Protein AF-A0A2Z5ENB6-F1 (afdb_monomer)

Nearest PDB structures (foldseek):
  8oie-assembly1_A  TM=9.558E-01  e=4.488E-10  Rhodobacter capsulatus SB 1003
  8boq-assembly1_D  TM=9.537E-01  e=6.156E-10  Azotobacter vinelandii DJ
  1qh8-assembly1_C  TM=9.457E-01  e=1.021E-09  Klebsiella pneumoniae
  8pbb-assembly1_C  TM=9.034E-01  e=3.392E-09  Rhodobacter capsulatus SB 1003
  7adr-assembly1_A  TM=9.041E-01  e=3.184E-09  Azotobacter vinelandii

Foldseek 3Di:
DVVVQVVVCVVVVDHRFDQPQDPVCDDPLSSLLSVLVSLVVRQAQPDADPDDDPQEEEEAQDACVVNPVVVVCVVCVVVVHHDQAYNPHVGDSNSSNHNLRGQAYEYEPDPSCPVSRVVSCVPRVHHYDYAYPPDPVRVVVVSVVSD

Solvent-accessible surface area (backbone atoms only — not comparable to full-atom values): 8131 Å² total; per-residue (Å²): 107,58,73,57,26,54,51,49,21,70,75,68,76,44,94,47,82,62,70,89,57,59,77,88,77,53,55,75,53,49,40,38,40,40,51,33,50,34,40,57,76,72,35,37,65,75,48,78,62,99,70,87,65,94,42,20,24,28,40,35,54,40,60,36,67,97,51,53,48,70,68,47,50,63,58,38,49,76,72,64,37,43,76,57,15,40,41,57,25,92,48,52,74,70,32,43,12,29,48,59,73,25,63,34,33,35,35,28,84,40,82,42,44,50,63,40,48,54,49,44,25,74,76,55,65,28,45,66,48,80,34,39,77,73,55,72,67,42,29,53,53,35,60,55,73,77,107

pLDDT: mean 94.85, std 5.13, range [66.75, 98.62]

Mean predicted aligned error: 3.11 Å

Radius of gyration: 15.79 Å; Cα contacts (8 Å, |Δi|>4): 226; chains: 1; bounding box: 38×32×43 Å

Structure (mmCIF, N/CA/C/O backbone):
data_AF-A0A2Z5ENB6-F1
#
_entry.id   AF-A0A2Z5ENB6-F1
#
loop_
_atom_site.group_PDB
_atom_site.id
_atom_site.type_symbol
_atom_site.label_atom_id
_atom_site.label_alt_id
_atom_site.label_comp_id
_atom_site.label_asym_id
_atom_site.label_entity_id
_atom_site.label_seq_id
_atom_site.pdbx_PDB_ins_code
_atom_site.Cartn_x
_atom_site.Cartn_y
_atom_site.Cartn_z
_atom_site.occupancy
_atom_site.B_iso_or_equiv
_atom_site.auth_seq_id
_atom_site.auth_comp_id
_atom_site.auth_asym_id
_atom_site.auth_atom_id
_atom_site.pdbx_PDB_model_num
ATOM 1 N N . VAL A 1 1 ? -7.038 9.090 21.417 1.00 92.38 1 VAL A N 1
ATOM 2 C CA . VAL A 1 1 ? -7.629 9.164 20.057 1.00 92.38 1 VAL A CA 1
ATOM 3 C C . VAL A 1 1 ? -8.226 7.828 19.640 1.00 92.38 1 VAL A C 1
ATOM 5 O O . VAL A 1 1 ? -9.385 7.809 19.269 1.00 92.38 1 VAL A O 1
ATOM 8 N N . GLU A 1 2 ? -7.517 6.707 19.791 1.00 94.69 2 GLU A N 1
ATOM 9 C CA . GLU A 1 2 ? -8.008 5.377 19.374 1.00 94.69 2 GLU A CA 1
ATOM 10 C C . GLU A 1 2 ? -9.388 4.994 19.934 1.00 94.69 2 GLU A C 1
ATOM 12 O O . GLU A 1 2 ? -10.254 4.557 19.182 1.00 94.69 2 GLU A O 1
ATOM 17 N N . ALA A 1 3 ? -9.628 5.198 21.237 1.00 96.56 3 ALA A N 1
ATOM 18 C CA . ALA A 1 3 ? -10.933 4.919 21.847 1.00 96.56 3 ALA A CA 1
ATOM 19 C C . ALA A 1 3 ? -12.070 5.740 21.214 1.00 96.56 3 ALA A C 1
ATOM 21 O O . ALA A 1 3 ? -13.151 5.207 20.979 1.00 96.56 3 ALA A O 1
ATOM 22 N N . VAL A 1 4 ? -11.791 7.000 20.873 1.00 97.75 4 VAL A N 1
ATOM 23 C CA . VAL A 1 4 ? -12.743 7.900 20.209 1.00 97.75 4 VAL A CA 1
ATOM 24 C C . VAL A 1 4 ? -13.006 7.439 18.776 1.00 97.75 4 VAL A C 1
ATOM 26 O O . VAL A 1 4 ? -14.158 7.352 18.373 1.00 97.75 4 VAL A O 1
ATOM 29 N N . CYS A 1 5 ? -11.967 7.072 18.019 1.00 97.62 5 CYS A N 1
ATOM 30 C CA . CYS A 1 5 ? -12.121 6.543 16.659 1.00 97.62 5 CYS A CA 1
ATOM 31 C C . CYS A 1 5 ? -12.955 5.254 16.630 1.00 97.62 5 CYS A C 1
ATOM 33 O O . CYS A 1 5 ? -13.810 5.087 15.763 1.00 97.62 5 CYS A O 1
ATOM 35 N N . ARG A 1 6 ? -12.756 4.362 17.609 1.00 96.38 6 ARG A N 1
ATOM 36 C CA . ARG A 1 6 ? -13.556 3.139 17.753 1.00 96.38 6 ARG A CA 1
ATOM 37 C C . ARG A 1 6 ? -15.025 3.444 18.049 1.00 96.38 6 ARG A C 1
ATOM 39 O O . ARG A 1 6 ? -15.891 2.838 17.428 1.00 96.38 6 ARG A O 1
ATOM 46 N N . GLN A 1 7 ? -15.301 4.381 18.955 1.00 97.94 7 GLN A N 1
ATOM 47 C CA . GLN A 1 7 ? -16.671 4.813 19.240 1.00 97.94 7 GLN A CA 1
ATOM 48 C C . GLN A 1 7 ? -17.328 5.438 17.998 1.00 97.94 7 GLN A C 1
ATOM 50 O O . GLN A 1 7 ? -18.405 5.009 17.600 1.00 97.94 7 GLN A O 1
ATOM 55 N N . ALA A 1 8 ? -16.642 6.366 17.327 1.00 98.19 8 ALA A N 1
ATOM 56 C CA . ALA A 1 8 ? -17.146 7.017 16.119 1.00 98.19 8 ALA A CA 1
ATOM 57 C C . ALA A 1 8 ? -17.387 6.024 14.968 1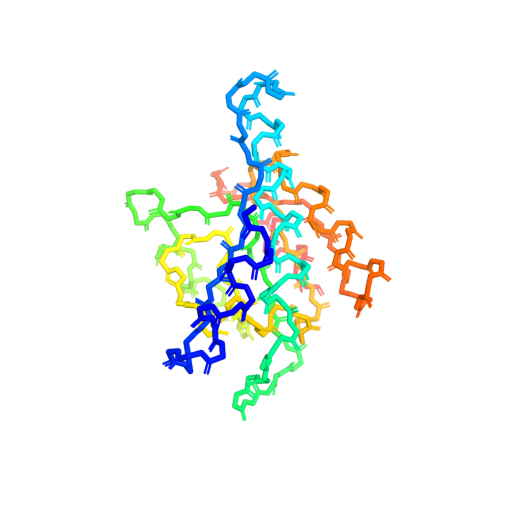.00 98.19 8 ALA A C 1
ATOM 59 O O . ALA A 1 8 ? -18.356 6.166 14.231 1.00 98.19 8 ALA A O 1
ATOM 60 N N . THR A 1 9 ? -16.548 4.990 14.835 1.00 97.50 9 THR A N 1
ATOM 61 C CA . THR A 1 9 ? -16.763 3.915 13.851 1.00 97.50 9 THR A CA 1
ATOM 62 C C . THR A 1 9 ? -18.086 3.188 14.104 1.00 97.50 9 THR A C 1
ATOM 64 O O . THR A 1 9 ? -18.830 2.931 13.160 1.00 97.50 9 THR A O 1
ATOM 67 N N . ALA A 1 10 ? -18.406 2.888 15.368 1.00 97.00 10 ALA A N 1
ATOM 68 C CA . ALA A 1 10 ? -19.660 2.232 15.734 1.00 97.00 10 ALA A CA 1
ATOM 69 C C . ALA A 1 10 ? -20.884 3.139 15.520 1.00 97.00 10 ALA A C 1
ATOM 71 O O . ALA A 1 10 ? -21.915 2.668 15.052 1.00 97.00 10 ALA A O 1
ATOM 72 N N . GLU A 1 11 ? -20.763 4.432 15.830 1.00 98.19 11 GLU A N 1
ATOM 73 C CA . GLU A 1 11 ? -21.850 5.407 15.674 1.00 98.19 11 GLU A CA 1
ATOM 74 C C . GLU A 1 11 ? -22.147 5.737 14.204 1.00 98.19 11 GLU A C 1
ATOM 76 O O . GLU A 1 11 ? -23.308 5.868 13.823 1.00 98.19 11 GLU A O 1
ATOM 81 N N . LEU A 1 12 ? -21.109 5.867 13.370 1.00 97.44 12 LEU A N 1
ATOM 82 C CA . LEU A 1 12 ? -21.242 6.286 11.971 1.00 97.44 12 LEU A CA 1
ATOM 83 C C . LEU A 1 12 ? -21.408 5.116 10.995 1.00 97.44 12 LEU A C 1
ATOM 85 O O . LEU A 1 12 ? -21.806 5.336 9.853 1.00 97.44 12 LEU A O 1
ATOM 89 N N . GLY A 1 13 ? -21.042 3.894 11.395 1.00 96.00 13 GLY A N 1
ATOM 90 C CA . GLY A 1 13 ? -20.958 2.751 10.479 1.00 96.00 13 GLY A CA 1
ATOM 91 C C . GLY A 1 13 ? -19.904 2.932 9.377 1.00 96.00 13 GLY A C 1
ATOM 92 O O . GLY A 1 13 ? -19.971 2.272 8.342 1.00 96.00 13 GLY A O 1
ATOM 93 N N . LEU A 1 14 ? -18.943 3.840 9.579 1.00 96.44 14 LEU A N 1
ATOM 94 C CA . LEU A 1 14 ? -17.868 4.165 8.643 1.00 96.44 14 LEU A CA 1
ATOM 95 C C . LEU A 1 14 ? -16.506 3.977 9.319 1.00 96.44 14 LEU A C 1
ATOM 97 O O . LEU A 1 14 ? -16.372 4.311 10.497 1.00 96.44 14 LEU A O 1
ATOM 101 N N . PRO A 1 15 ? -15.472 3.504 8.601 1.00 96.19 15 PRO A N 1
ATOM 102 C CA . PRO A 1 15 ? -14.142 3.361 9.180 1.00 96.19 15 PRO A CA 1
ATOM 103 C C . PRO A 1 15 ? -13.549 4.706 9.620 1.00 96.19 15 PRO A C 1
ATOM 105 O O . PRO A 1 15 ? -13.352 5.606 8.802 1.00 96.19 15 PRO A O 1
ATOM 108 N N . VAL A 1 16 ? -13.197 4.825 10.903 1.00 97.88 16 VAL A N 1
ATOM 109 C CA . VAL A 1 16 ? -12.441 5.962 11.448 1.00 97.88 16 VAL A CA 1
ATOM 110 C C . VAL A 1 16 ? -11.088 5.454 11.942 1.00 97.88 16 VAL A C 1
ATOM 112 O O . VAL A 1 16 ? -11.002 4.769 12.959 1.00 97.88 16 VAL A O 1
ATOM 115 N N . VAL A 1 17 ? -10.016 5.777 11.215 1.00 97.44 17 VAL A N 1
ATOM 116 C CA . VAL A 1 17 ? -8.678 5.207 11.451 1.00 97.44 17 VAL A CA 1
ATOM 117 C C . VAL A 1 17 ? -7.821 6.151 12.304 1.00 97.44 17 VAL A C 1
ATOM 119 O O . VAL A 1 17 ? -7.548 7.274 11.872 1.00 97.44 17 VAL A O 1
ATOM 122 N N . PRO A 1 18 ? -7.353 5.731 13.494 1.00 97.25 18 PRO A N 1
ATOM 123 C CA . PRO A 1 18 ? -6.407 6.520 14.269 1.00 97.25 18 PRO A CA 1
ATOM 124 C C . PRO A 1 18 ? -5.007 6.446 13.642 1.00 97.25 18 PRO A C 1
ATOM 126 O O . PRO A 1 18 ? -4.479 5.365 13.397 1.00 97.25 18 PRO A O 1
ATOM 129 N N . VAL A 1 19 ? -4.376 7.602 13.421 1.00 96.44 19 VAL A N 1
ATOM 130 C CA . VAL A 1 19 ? -2.989 7.688 12.932 1.00 96.44 19 VAL A CA 1
ATOM 131 C C . VAL A 1 19 ? -2.161 8.494 13.926 1.00 96.44 19 VAL A C 1
ATOM 133 O O . VAL A 1 19 ? -2.257 9.719 14.004 1.00 96.44 19 VAL A O 1
ATOM 136 N N . LEU A 1 20 ? -1.340 7.801 14.713 1.00 93.81 20 LEU A N 1
ATOM 137 C CA . LEU A 1 20 ? -0.526 8.399 15.774 1.00 93.81 20 LEU A CA 1
ATOM 138 C C . LEU A 1 20 ? 0.818 8.911 15.230 1.00 93.81 20 LEU A C 1
ATOM 140 O O . LEU A 1 20 ? 1.877 8.432 15.617 1.00 93.81 20 LEU A O 1
ATOM 144 N N . ALA A 1 21 ? 0.778 9.887 14.320 1.00 93.31 21 ALA A N 1
ATOM 145 C CA . ALA A 1 21 ? 1.955 10.429 13.631 1.00 93.31 21 ALA A CA 1
ATOM 146 C C . ALA A 1 21 ? 2.281 11.873 14.057 1.00 93.31 21 ALA A C 1
ATOM 148 O O . ALA A 1 21 ? 2.389 12.774 13.226 1.00 93.31 21 ALA A O 1
ATOM 149 N N . ALA A 1 22 ? 2.407 12.115 15.366 1.00 92.88 22 ALA A N 1
ATOM 150 C CA . ALA A 1 22 ? 2.730 13.449 15.871 1.00 92.88 22 ALA A CA 1
ATOM 151 C C . ALA A 1 22 ? 4.119 13.917 15.392 1.00 92.88 22 ALA A C 1
ATOM 153 O O . ALA A 1 22 ? 5.070 13.139 15.348 1.00 92.88 22 ALA A O 1
ATOM 154 N N . GLY A 1 23 ? 4.256 15.208 15.067 1.00 92.38 23 GLY A N 1
ATOM 155 C CA . GLY A 1 23 ? 5.467 15.750 14.430 1.00 92.38 23 GLY A CA 1
ATOM 156 C C . GLY A 1 23 ? 6.753 15.633 15.259 1.00 92.38 23 GLY A C 1
ATOM 157 O O . GLY A 1 23 ? 7.843 15.628 14.699 1.00 92.38 23 GLY A O 1
ATOM 158 N N . PHE A 1 24 ? 6.644 15.481 16.581 1.00 93.25 24 PHE A N 1
ATOM 159 C CA . PHE A 1 24 ? 7.791 15.271 17.471 1.00 93.25 24 PHE A CA 1
ATOM 160 C C . PHE A 1 24 ? 8.276 13.811 17.525 1.00 93.25 24 PHE A C 1
ATOM 162 O O . PHE A 1 24 ? 9.298 13.537 18.145 1.00 93.25 24 PHE A O 1
ATOM 169 N N . VAL A 1 25 ? 7.570 12.865 16.894 1.00 89.12 25 VAL A N 1
ATOM 170 C CA . VAL A 1 25 ? 7.929 11.432 16.906 1.00 89.12 25 VAL A CA 1
ATOM 171 C C . VAL A 1 25 ? 9.151 11.141 16.026 1.00 89.12 25 VAL A C 1
ATOM 173 O O . VAL A 1 25 ? 9.823 10.125 16.203 1.00 89.12 25 VAL A O 1
ATOM 176 N N . GLY A 1 26 ? 9.487 12.034 15.093 1.00 90.31 26 GLY A N 1
ATOM 177 C CA . GLY A 1 26 ? 10.749 11.964 14.371 1.00 90.31 26 GLY A CA 1
ATOM 178 C C . GLY A 1 26 ? 10.687 12.570 12.979 1.00 90.31 26 GLY A C 1
ATOM 179 O O . GLY A 1 26 ? 9.981 13.536 12.714 1.00 90.31 26 GLY A O 1
ATOM 180 N N . THR A 1 27 ? 11.469 11.992 12.072 1.00 90.62 27 THR A N 1
ATOM 181 C CA . THR A 1 27 ? 11.578 12.469 10.690 1.00 90.62 27 THR A CA 1
ATOM 182 C C . THR A 1 27 ? 10.361 12.076 9.851 1.00 90.62 27 THR A C 1
ATOM 184 O O . THR A 1 27 ? 9.552 11.236 10.248 1.00 90.62 27 THR A O 1
ATOM 187 N N . LYS A 1 28 ? 10.288 12.589 8.615 1.00 88.25 28 LYS A N 1
ATOM 188 C CA . LYS A 1 28 ? 9.320 12.151 7.591 1.00 88.25 28 LYS A CA 1
ATOM 189 C C . LYS A 1 28 ? 9.183 10.621 7.517 1.00 88.25 28 LYS A C 1
ATOM 191 O O . LYS A 1 28 ? 8.078 10.097 7.414 1.00 88.25 28 LYS A O 1
ATOM 196 N N . ASN A 1 29 ? 10.298 9.893 7.610 1.00 88.44 29 ASN A N 1
ATOM 197 C CA . ASN A 1 29 ? 10.290 8.431 7.536 1.00 88.44 29 ASN A CA 1
ATOM 198 C C . ASN A 1 29 ? 9.631 7.774 8.754 1.00 88.44 29 ASN A C 1
ATOM 200 O O . ASN A 1 29 ? 9.040 6.710 8.603 1.00 88.44 29 ASN A O 1
ATOM 204 N N . ALA A 1 30 ? 9.696 8.390 9.938 1.00 90.75 30 ALA A N 1
ATOM 205 C CA . ALA A 1 30 ? 8.938 7.916 11.094 1.00 90.75 30 ALA A CA 1
ATOM 206 C C . ALA A 1 30 ? 7.429 8.035 10.836 1.00 90.75 30 ALA A C 1
ATOM 208 O O . ALA A 1 30 ? 6.704 7.069 11.055 1.00 90.75 30 ALA A O 1
ATOM 209 N N . GLY A 1 31 ? 6.983 9.160 10.268 1.00 92.94 31 GLY A N 1
ATOM 210 C CA . GLY A 1 31 ? 5.590 9.350 9.849 1.00 92.94 31 GLY A CA 1
ATOM 211 C C . GLY A 1 31 ? 5.122 8.309 8.828 1.00 92.94 31 GLY A C 1
ATOM 212 O O . GLY A 1 31 ? 4.062 7.718 9.004 1.00 92.94 31 GLY A O 1
ATOM 213 N N . ASN A 1 32 ? 5.940 8.009 7.815 1.00 92.31 32 ASN A N 1
ATOM 214 C CA . ASN A 1 32 ? 5.625 6.977 6.819 1.00 92.31 32 ASN A CA 1
ATOM 215 C C . ASN A 1 32 ? 5.472 5.582 7.441 1.00 92.31 32 ASN A C 1
ATOM 217 O O . ASN A 1 32 ? 4.517 4.877 7.122 1.00 92.31 32 ASN A O 1
ATOM 221 N N . ARG A 1 33 ? 6.364 5.202 8.367 1.00 92.31 33 ARG A N 1
ATOM 222 C CA . ARG A 1 33 ? 6.246 3.925 9.088 1.00 92.31 33 ARG A CA 1
ATOM 223 C C . ARG A 1 33 ? 4.970 3.858 9.922 1.00 92.31 33 ARG A C 1
ATOM 225 O O . ARG A 1 33 ? 4.294 2.838 9.900 1.00 92.31 33 ARG A O 1
ATOM 232 N N . LEU A 1 34 ? 4.626 4.938 10.623 1.00 94.94 34 LEU A N 1
ATOM 233 C CA . LEU A 1 34 ? 3.407 5.011 11.436 1.00 94.94 34 LEU A CA 1
ATOM 234 C C . LEU A 1 34 ? 2.147 4.957 10.568 1.00 94.94 34 LEU A C 1
ATOM 236 O O . LEU A 1 34 ? 1.198 4.266 10.919 1.00 94.94 34 LEU A O 1
ATOM 240 N N . GLY A 1 35 ? 2.154 5.620 9.409 1.00 95.19 35 GLY A N 1
ATOM 241 C CA . GLY A 1 35 ? 1.077 5.517 8.425 1.00 95.19 35 GLY A CA 1
ATOM 242 C C . GLY A 1 35 ? 0.924 4.097 7.873 1.00 95.19 35 GLY A C 1
ATOM 243 O O . GLY A 1 35 ? -0.188 3.577 7.825 1.00 95.19 35 GLY A O 1
ATOM 244 N N . GLY A 1 36 ? 2.034 3.438 7.526 1.00 95.56 36 GLY A N 1
ATOM 245 C CA . GLY A 1 36 ? 2.029 2.033 7.109 1.00 95.56 36 GLY A CA 1
ATOM 246 C C . GLY A 1 36 ? 1.501 1.101 8.203 1.00 95.56 36 GLY A C 1
ATOM 247 O O . GLY A 1 36 ? 0.619 0.288 7.947 1.00 95.56 36 GLY A O 1
ATOM 248 N N . SER A 1 37 ? 1.964 1.272 9.441 1.00 95.75 37 SER A N 1
ATOM 249 C CA . SER A 1 37 ? 1.489 0.499 10.594 1.00 95.75 37 SER A CA 1
ATOM 250 C C . SER A 1 37 ? -0.009 0.705 10.849 1.00 95.75 37 SER A C 1
ATOM 252 O O . SER A 1 37 ? -0.725 -0.269 11.082 1.00 95.75 37 SER A O 1
ATOM 254 N N . ALA A 1 38 ? -0.514 1.937 10.717 1.00 97.19 38 ALA A N 1
ATOM 255 C CA . ALA A 1 38 ? -1.943 2.222 10.835 1.00 97.19 38 ALA A CA 1
ATOM 256 C C . ALA A 1 38 ? -2.765 1.532 9.733 1.00 97.19 38 ALA A C 1
ATOM 258 O O . ALA A 1 38 ? -3.816 0.964 10.028 1.00 97.19 38 ALA A O 1
ATOM 259 N N . LEU A 1 39 ? -2.279 1.525 8.483 1.00 97.50 39 LEU A N 1
ATOM 260 C CA . LEU A 1 39 ? -2.921 0.783 7.391 1.00 97.50 39 LEU A CA 1
ATOM 261 C C . LEU A 1 39 ? -2.983 -0.714 7.695 1.00 97.50 39 LEU A C 1
ATOM 263 O O . LEU A 1 39 ? -4.051 -1.308 7.579 1.00 97.50 39 LEU A O 1
ATOM 267 N N . LEU A 1 40 ? -1.869 -1.317 8.108 1.00 97.69 40 LEU A N 1
ATOM 268 C CA . LEU A 1 40 ? -1.831 -2.746 8.409 1.00 97.69 40 LEU A CA 1
ATOM 269 C C . LEU A 1 40 ? -2.741 -3.121 9.583 1.00 97.69 40 LEU A C 1
ATOM 271 O O . LEU A 1 40 ? -3.431 -4.131 9.525 1.00 97.69 40 LEU A O 1
ATOM 275 N N . THR A 1 41 ? -2.752 -2.298 10.631 1.00 97.12 41 THR A N 1
ATOM 276 C CA . THR A 1 41 ? -3.476 -2.593 11.876 1.00 97.12 41 THR A CA 1
ATOM 277 C C . THR A 1 41 ? -4.982 -2.377 11.741 1.00 97.12 41 THR A C 1
ATOM 279 O O . THR A 1 41 ? -5.764 -3.091 12.365 1.00 97.12 41 THR A O 1
ATOM 282 N N . HIS A 1 42 ? -5.406 -1.375 10.965 1.00 97.38 42 HIS A N 1
ATOM 283 C CA . HIS A 1 42 ? -6.797 -0.910 10.975 1.00 97.38 42 HIS A CA 1
ATOM 284 C C . 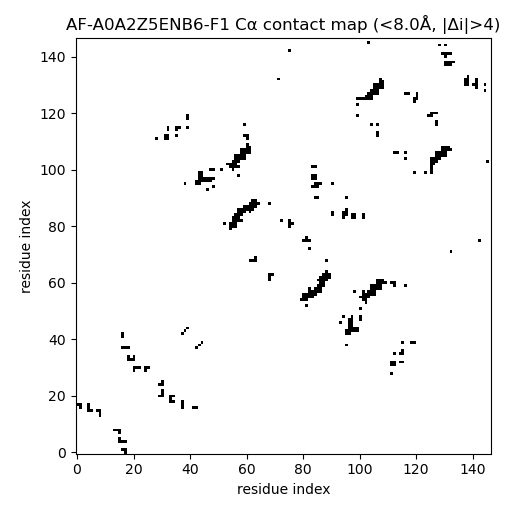HIS A 1 42 ? -7.522 -1.004 9.631 1.00 97.38 42 HIS A C 1
ATOM 286 O O . HIS A 1 42 ? -8.735 -0.814 9.610 1.00 97.38 42 HIS A O 1
ATOM 292 N N . VAL A 1 43 ? -6.819 -1.228 8.517 1.00 98.19 43 VAL A N 1
ATOM 293 C CA . VAL A 1 43 ? -7.411 -1.147 7.169 1.00 98.19 43 VAL A CA 1
ATOM 294 C C . VAL A 1 43 ? -7.230 -2.447 6.395 1.00 98.19 43 VAL A C 1
ATOM 296 O O . VAL A 1 43 ? -8.212 -3.028 5.935 1.00 98.19 43 VAL A O 1
ATOM 299 N N . ILE A 1 44 ? -5.996 -2.917 6.242 1.00 98.56 44 ILE A N 1
ATOM 300 C CA . ILE A 1 44 ? -5.681 -4.128 5.478 1.00 98.56 44 ILE A CA 1
ATOM 301 C C . ILE A 1 44 ? -6.306 -5.344 6.171 1.00 98.56 44 ILE A C 1
ATOM 303 O O . ILE A 1 44 ? -6.150 -5.521 7.376 1.00 98.56 44 ILE A O 1
ATOM 307 N N . GLY A 1 45 ? -7.011 -6.185 5.412 1.00 98.12 45 GLY A N 1
ATOM 308 C CA . GLY A 1 45 ? -7.687 -7.373 5.936 1.00 98.12 45 GLY A CA 1
ATOM 309 C C . GLY A 1 45 ? -9.113 -7.133 6.438 1.00 98.12 45 GLY A C 1
ATOM 310 O O . GLY A 1 45 ? -9.765 -8.080 6.869 1.00 98.12 45 GLY A O 1
ATOM 311 N N . THR A 1 46 ? -9.628 -5.899 6.380 1.00 97.94 46 THR A N 1
ATOM 312 C CA . THR A 1 46 ? -10.982 -5.582 6.884 1.00 97.94 46 THR A CA 1
ATOM 313 C C . THR A 1 46 ? -12.109 -5.878 5.894 1.00 97.94 46 THR A C 1
ATOM 315 O O . THR A 1 46 ? -13.274 -5.899 6.289 1.00 97.94 46 THR A O 1
ATOM 318 N N . ALA A 1 47 ? -11.792 -6.137 4.624 1.00 97.75 47 ALA A N 1
ATOM 319 C CA . ALA A 1 47 ? -12.752 -6.605 3.631 1.00 97.75 47 ALA A CA 1
ATOM 320 C C . ALA A 1 47 ? -12.068 -7.482 2.579 1.00 97.75 47 ALA A C 1
ATOM 322 O O . ALA A 1 47 ? -10.845 -7.523 2.482 1.00 97.75 47 ALA A O 1
ATOM 323 N N . GLU A 1 48 ? -12.866 -8.170 1.769 1.00 98.19 48 GLU A N 1
ATOM 324 C CA . GLU A 1 48 ? -12.394 -9.057 0.706 1.00 98.19 48 GLU A CA 1
ATOM 325 C C . GLU A 1 48 ? -12.629 -8.437 -0.677 1.00 98.19 48 GLU A C 1
ATOM 327 O O . GLU A 1 48 ? -13.640 -7.749 -0.872 1.00 98.19 48 GLU A O 1
ATOM 332 N N . PRO A 1 49 ? -11.727 -8.661 -1.652 1.00 97.75 49 PRO A N 1
ATOM 333 C CA . PRO A 1 49 ? -11.964 -8.228 -3.016 1.00 97.75 49 PRO A CA 1
ATOM 334 C C . PRO A 1 49 ? -13.097 -9.053 -3.644 1.00 97.75 49 PRO A C 1
ATOM 336 O O . PRO A 1 49 ? -13.264 -10.227 -3.308 1.00 97.75 49 PRO A O 1
ATOM 339 N N . PRO A 1 50 ? -13.834 -8.503 -4.623 1.00 97.31 50 PRO A N 1
ATOM 340 C CA . PRO A 1 50 ? -14.915 -9.235 -5.288 1.00 97.31 50 PRO A CA 1
ATOM 341 C C . PRO A 1 50 ? -14.456 -10.526 -5.984 1.00 97.31 50 PRO A C 1
ATOM 343 O O . PRO A 1 50 ? -15.228 -11.470 -6.118 1.00 97.31 50 PRO A O 1
ATOM 346 N N . TYR A 1 51 ? -13.205 -10.566 -6.449 1.00 97.69 51 TYR A N 1
ATOM 347 C CA . TYR A 1 51 ? -12.564 -11.755 -7.004 1.00 97.69 51 TYR A CA 1
ATOM 348 C C . TYR A 1 51 ? -11.044 -11.643 -6.880 1.00 97.69 51 TYR A C 1
ATOM 350 O O . TYR A 1 51 ? -10.501 -10.536 -6.794 1.00 97.69 51 TYR A O 1
ATOM 358 N N . THR A 1 52 ? -10.354 -12.783 -6.922 1.00 97.81 52 THR A N 1
ATOM 359 C CA . THR A 1 52 ? -8.885 -12.854 -6.968 1.00 97.81 52 THR A CA 1
ATOM 360 C C . THR A 1 52 ? -8.406 -13.526 -8.248 1.00 97.81 52 THR A C 1
ATOM 362 O O . THR A 1 52 ? -9.157 -14.257 -8.894 1.00 97.81 52 THR A O 1
ATOM 365 N N . THR A 1 53 ? -7.156 -13.269 -8.619 1.00 97.31 53 THR A N 1
ATOM 366 C CA . THR A 1 53 ? -6.464 -13.932 -9.727 1.00 97.31 53 THR A CA 1
ATOM 367 C C . THR A 1 53 ? -5.143 -14.533 -9.244 1.00 97.31 53 THR A C 1
ATOM 369 O O . THR A 1 53 ? -4.664 -14.236 -8.145 1.00 97.31 53 THR A O 1
ATOM 372 N N . ALA A 1 54 ? -4.530 -15.380 -10.071 1.00 96.44 54 ALA A N 1
ATOM 373 C CA . ALA A 1 54 ? -3.182 -15.894 -9.826 1.00 96.44 54 ALA A CA 1
ATOM 374 C C . ALA A 1 54 ? -2.087 -14.811 -9.922 1.00 96.44 54 ALA A C 1
ATOM 376 O O . ALA A 1 54 ? -0.970 -15.057 -9.482 1.00 96.44 54 ALA A O 1
ATOM 377 N N . TYR A 1 55 ? -2.406 -13.621 -10.444 1.00 97.12 55 TYR A N 1
ATOM 378 C CA . TYR A 1 55 ? -1.443 -12.558 -10.752 1.00 97.12 55 TYR A CA 1
ATOM 379 C C . TYR A 1 55 ? -1.819 -11.221 -10.099 1.00 97.12 55 TYR A C 1
ATOM 381 O O . TYR A 1 55 ? -1.540 -10.148 -10.631 1.00 97.12 55 TYR A O 1
ATOM 389 N N . ASP A 1 56 ? -2.477 -11.283 -8.939 1.00 98.25 56 ASP A N 1
ATOM 390 C CA . ASP A 1 56 ? -2.805 -10.103 -8.140 1.00 98.25 56 ASP A CA 1
ATOM 391 C C . ASP A 1 56 ? -1.568 -9.575 -7.417 1.00 98.25 56 ASP A C 1
ATOM 393 O O . ASP A 1 56 ? -0.936 -10.318 -6.668 1.00 98.25 56 ASP A O 1
ATOM 397 N N . VAL A 1 57 ? -1.251 -8.291 -7.567 1.00 98.19 57 VAL A N 1
ATOM 398 C CA . VAL A 1 57 ? -0.089 -7.669 -6.916 1.00 98.19 57 VAL A CA 1
ATOM 399 C C . VAL A 1 57 ? -0.441 -6.369 -6.204 1.00 98.19 57 VAL A C 1
ATOM 401 O O . VAL A 1 57 ? -1.383 -5.675 -6.587 1.00 98.19 57 VAL A O 1
ATOM 404 N N . ASN A 1 58 ? 0.350 -6.004 -5.195 1.00 98.06 58 ASN A N 1
ATOM 405 C CA . ASN A 1 58 ? 0.314 -4.667 -4.604 1.00 98.06 58 ASN A CA 1
ATOM 406 C C . ASN A 1 58 ? 1.469 -3.807 -5.121 1.00 98.06 58 ASN A C 1
ATOM 408 O O . ASN A 1 58 ? 2.592 -4.290 -5.271 1.00 98.06 58 ASN A O 1
ATOM 412 N N . LEU A 1 59 ? 1.217 -2.510 -5.289 1.00 97.31 59 LEU A N 1
ATOM 413 C CA . LEU A 1 59 ? 2.255 -1.495 -5.469 1.00 97.31 59 LEU A CA 1
ATOM 414 C C . LEU A 1 59 ? 2.325 -0.635 -4.207 1.00 97.31 59 LEU A C 1
ATOM 416 O O . LEU A 1 59 ? 1.371 0.069 -3.884 1.00 97.31 59 LEU A O 1
ATOM 420 N N . ILE A 1 60 ? 3.438 -0.703 -3.480 1.00 96.88 60 ILE A N 1
ATOM 421 C CA . ILE A 1 60 ? 3.649 -0.017 -2.202 1.00 96.88 60 ILE A CA 1
ATOM 422 C C . ILE A 1 60 ? 4.627 1.139 -2.396 1.00 96.88 60 ILE A C 1
ATOM 424 O O . ILE A 1 60 ? 5.724 0.939 -2.892 1.00 96.88 60 ILE A O 1
ATOM 428 N N . GLY A 1 61 ? 4.276 2.343 -1.958 1.00 94.19 61 GLY A N 1
ATOM 429 C CA . GLY A 1 61 ? 5.119 3.533 -2.107 1.00 94.19 61 GLY A CA 1
ATOM 430 C C . GLY A 1 61 ? 5.039 4.207 -3.476 1.00 94.19 61 GLY A C 1
ATOM 431 O O . GLY A 1 61 ? 5.828 5.109 -3.736 1.00 94.19 61 GLY A O 1
ATOM 432 N N . GLU A 1 62 ? 4.079 3.818 -4.315 1.00 93.19 62 GLU A N 1
ATOM 433 C CA . GLU A 1 62 ? 3.753 4.517 -5.558 1.00 93.19 62 GLU A CA 1
ATOM 434 C C . GLU A 1 62 ? 2.628 5.523 -5.285 1.00 93.19 62 GLU A C 1
ATOM 436 O O . GLU A 1 62 ? 1.557 5.147 -4.803 1.00 93.19 62 GLU A O 1
ATOM 441 N N . TYR A 1 63 ? 2.874 6.805 -5.553 1.00 93.50 63 TYR A N 1
ATOM 442 C CA . TYR A 1 63 ? 1.977 7.913 -5.197 1.00 93.50 63 TYR A CA 1
ATOM 443 C C . TYR A 1 63 ? 1.264 8.534 -6.404 1.00 93.50 63 TYR A C 1
ATOM 445 O O . TYR A 1 63 ? 0.464 9.452 -6.223 1.00 93.50 63 TYR A O 1
ATOM 453 N N . ASN A 1 64 ? 1.501 8.014 -7.612 1.00 94.94 64 ASN A N 1
ATOM 454 C CA . ASN A 1 64 ? 0.961 8.508 -8.875 1.00 94.94 64 ASN A CA 1
ATOM 455 C C . ASN A 1 64 ? 1.244 10.005 -9.092 1.00 94.94 64 ASN A C 1
ATOM 457 O O . ASN A 1 64 ? 0.368 10.772 -9.503 1.00 94.94 64 ASN A O 1
ATOM 461 N N . ILE A 1 65 ? 2.464 10.444 -8.767 1.00 93.12 65 ILE A N 1
ATOM 462 C CA . ILE A 1 65 ? 2.852 11.845 -8.937 1.00 93.12 65 ILE A CA 1
ATOM 463 C C . ILE A 1 65 ? 2.775 12.179 -10.425 1.00 93.12 65 ILE A C 1
ATOM 465 O O . ILE A 1 65 ? 3.281 11.443 -11.260 1.00 93.12 65 ILE A O 1
ATOM 469 N N . ALA A 1 66 ? 2.072 13.259 -10.767 1.00 92.81 66 ALA A N 1
ATOM 470 C CA . ALA A 1 66 ? 1.880 13.689 -12.154 1.00 92.81 66 ALA A CA 1
ATOM 471 C C . ALA A 1 66 ? 1.335 12.600 -13.115 1.00 92.81 66 ALA A C 1
ATOM 473 O O . ALA A 1 66 ? 1.541 12.692 -14.323 1.00 92.81 66 ALA A O 1
ATOM 474 N N . GLY A 1 67 ? 0.620 11.588 -12.607 1.00 92.81 67 GLY A N 1
ATOM 475 C CA . GLY A 1 67 ? 0.058 10.525 -13.446 1.00 92.81 67 GLY A CA 1
ATOM 476 C C . GLY A 1 67 ? 1.055 9.430 -13.849 1.00 92.81 67 GLY A C 1
ATOM 477 O O . GLY A 1 67 ? 0.770 8.674 -14.778 1.00 92.81 67 GLY A O 1
ATOM 478 N N . GLU A 1 68 ? 2.216 9.337 -13.190 1.00 92.38 68 GLU A N 1
ATOM 479 C CA . GLU A 1 68 ? 3.253 8.333 -13.476 1.00 92.38 68 GLU A CA 1
ATOM 480 C C . GLU A 1 68 ? 2.714 6.895 -13.438 1.00 92.38 68 GLU A C 1
ATOM 482 O O . GLU A 1 68 ? 2.950 6.118 -14.366 1.00 92.38 68 GLU A O 1
ATOM 487 N N . LEU A 1 69 ? 1.916 6.550 -12.421 1.00 94.38 69 LEU A N 1
ATOM 488 C CA . LEU A 1 69 ? 1.342 5.210 -12.291 1.00 94.38 69 LEU A CA 1
ATOM 489 C C . LEU A 1 69 ? 0.419 4.881 -13.472 1.00 94.38 69 LEU A C 1
ATOM 49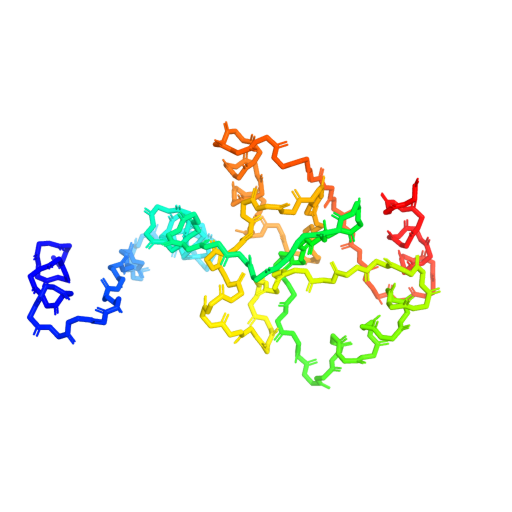1 O O . LEU A 1 69 ? 0.414 3.746 -13.945 1.00 94.38 69 LEU A O 1
ATOM 495 N N . TRP A 1 70 ? -0.318 5.855 -14.010 1.00 95.81 70 TRP A N 1
ATOM 496 C CA . TRP A 1 70 ? -1.195 5.626 -15.164 1.00 95.81 70 TRP A CA 1
ATOM 497 C C . TRP A 1 70 ? -0.436 5.233 -16.437 1.00 95.81 70 TRP A C 1
ATOM 499 O O . TRP A 1 70 ? -1.019 4.594 -17.308 1.00 95.81 70 TRP A O 1
ATOM 509 N N . GLN A 1 71 ? 0.857 5.555 -16.540 1.00 94.56 71 GLN A N 1
ATOM 510 C CA . GLN A 1 71 ? 1.709 5.090 -17.641 1.00 94.56 71 GLN A CA 1
ATOM 511 C C . GLN A 1 71 ? 2.210 3.654 -17.424 1.00 94.56 71 GLN A C 1
ATOM 513 O O . GLN A 1 71 ? 2.498 2.941 -18.385 1.00 94.56 71 GLN A O 1
ATOM 518 N N . VAL A 1 72 ? 2.291 3.211 -16.167 1.00 94.75 72 VAL A N 1
ATOM 519 C CA . VAL A 1 72 ? 2.758 1.873 -15.784 1.00 94.75 72 VAL A CA 1
ATOM 520 C C . VAL A 1 72 ? 1.635 0.838 -15.840 1.00 94.75 72 VAL A C 1
ATOM 522 O O . VAL A 1 72 ? 1.869 -0.287 -16.279 1.00 94.75 72 VAL A O 1
ATOM 525 N N . LEU A 1 73 ? 0.412 1.198 -15.433 1.00 96.12 73 LEU A N 1
ATOM 526 C CA . LEU A 1 73 ? -0.725 0.267 -15.380 1.00 96.12 73 LEU A CA 1
ATOM 527 C C . LEU A 1 73 ? -0.967 -0.491 -16.704 1.00 96.12 73 LEU A C 1
ATOM 529 O O . LEU A 1 73 ? -1.110 -1.711 -16.640 1.00 96.12 73 LEU A O 1
ATOM 533 N N . PRO A 1 74 ? -0.930 0.143 -17.898 1.00 96.62 74 PRO A N 1
ATOM 534 C CA . PRO A 1 74 ? -1.088 -0.573 -19.165 1.00 96.62 74 PRO A CA 1
ATOM 535 C C . PRO A 1 74 ? 0.023 -1.594 -19.445 1.00 96.62 74 PRO A C 1
ATOM 537 O O . PRO A 1 74 ? -0.198 -2.560 -20.170 1.00 96.62 74 PRO A O 1
ATOM 540 N N . LEU A 1 75 ? 1.231 -1.394 -18.906 1.00 95.44 75 LEU A N 1
ATOM 541 C CA . LEU A 1 75 ? 2.327 -2.354 -19.059 1.00 95.44 75 LEU A CA 1
ATOM 542 C C . LEU A 1 75 ? 2.070 -3.613 -18.229 1.00 95.44 75 LEU A C 1
ATOM 544 O O . LEU A 1 75 ? 2.266 -4.715 -18.734 1.00 95.44 75 LEU A O 1
ATOM 548 N N . LEU A 1 76 ? 1.604 -3.449 -16.988 1.00 96.31 76 LEU A N 1
ATOM 549 C CA . LEU A 1 76 ? 1.244 -4.564 -16.108 1.00 96.31 76 LEU A CA 1
ATOM 550 C C . LEU A 1 76 ? 0.035 -5.335 -16.653 1.00 96.31 76 LEU A C 1
ATOM 552 O O . LEU A 1 76 ? 0.074 -6.562 -16.715 1.00 96.31 76 LEU A O 1
ATOM 556 N N . ASP A 1 77 ? -0.982 -4.624 -17.145 1.00 96.06 77 ASP A N 1
ATOM 557 C CA . ASP A 1 77 ? -2.175 -5.223 -17.757 1.00 96.06 77 ASP A CA 1
ATOM 558 C C . ASP A 1 77 ? -1.824 -6.090 -18.978 1.00 96.06 77 ASP A C 1
ATOM 560 O O . ASP A 1 77 ? -2.257 -7.236 -19.087 1.00 96.06 77 ASP A O 1
ATOM 564 N N . ARG A 1 78 ? -0.925 -5.609 -19.848 1.00 96.00 78 ARG A N 1
ATOM 565 C CA . ARG A 1 78 ? -0.418 -6.382 -20.999 1.00 96.00 78 ARG A CA 1
ATOM 566 C C . ARG A 1 78 ? 0.363 -7.641 -20.611 1.00 96.00 78 ARG A C 1
ATOM 568 O O . ARG A 1 78 ? 0.502 -8.530 -21.447 1.00 96.00 78 ARG A O 1
ATOM 575 N N . LEU A 1 79 ? 0.885 -7.708 -19.387 1.00 95.06 79 LEU A N 1
ATOM 576 C CA . LEU A 1 79 ? 1.531 -8.897 -18.826 1.00 95.06 79 LEU A CA 1
ATOM 577 C C . LEU A 1 79 ? 0.538 -9.813 -18.091 1.00 95.06 79 LEU A C 1
ATOM 579 O O . LEU A 1 79 ? 0.937 -10.863 -17.596 1.00 95.06 79 LEU A O 1
ATOM 583 N N . GLY A 1 80 ? -0.740 -9.431 -18.008 1.00 95.94 80 GLY A N 1
ATOM 584 C CA . GLY A 1 80 ? -1.760 -10.145 -17.241 1.00 95.94 80 GLY A CA 1
ATOM 585 C C . GLY A 1 80 ? -1.646 -9.945 -15.728 1.00 95.94 80 GLY A C 1
ATOM 586 O O . GLY A 1 80 ? -2.282 -10.675 -14.970 1.00 95.94 80 GLY A O 1
ATOM 587 N N . ILE A 1 81 ? -0.846 -8.973 -15.278 1.00 97.19 81 ILE A N 1
ATOM 588 C CA . ILE A 1 81 ? -0.656 -8.658 -13.862 1.00 97.19 81 ILE A CA 1
ATOM 589 C C . ILE A 1 81 ? -1.726 -7.660 -13.437 1.00 97.19 81 ILE A C 1
ATOM 591 O O . ILE A 1 81 ? -1.792 -6.537 -13.942 1.00 97.19 81 ILE A O 1
ATOM 595 N N . ARG A 1 82 ? -2.541 -8.042 -12.453 1.00 97.38 82 ARG A N 1
ATOM 596 C CA . ARG A 1 82 ? -3.589 -7.177 -11.916 1.00 97.38 82 ARG A CA 1
ATOM 597 C C . ARG A 1 82 ? -3.099 -6.477 -10.658 1.00 97.38 82 ARG A C 1
ATOM 599 O O . ARG A 1 82 ? -2.809 -7.120 -9.652 1.00 97.38 82 ARG A O 1
ATOM 606 N N . VAL A 1 83 ? -3.076 -5.148 -10.670 1.00 97.62 83 VAL A N 1
ATOM 607 C CA . VAL A 1 83 ? -2.792 -4.370 -9.457 1.00 97.62 83 VAL A CA 1
ATOM 608 C C . VAL A 1 83 ? -4.024 -4.386 -8.553 1.00 97.62 83 VAL A C 1
ATOM 610 O O . VAL A 1 83 ? -5.001 -3.685 -8.812 1.00 97.62 83 VAL A O 1
ATOM 613 N N . LEU A 1 84 ? -3.976 -5.199 -7.499 1.00 97.94 84 LEU A N 1
ATOM 614 C CA . LEU A 1 84 ? -5.056 -5.360 -6.527 1.00 97.94 84 LEU A CA 1
ATOM 615 C C . LEU A 1 84 ? -5.139 -4.169 -5.570 1.00 97.94 84 LEU A C 1
ATOM 617 O O . LEU A 1 84 ? -6.232 -3.694 -5.270 1.00 97.94 84 LEU A O 1
ATOM 621 N N . SER A 1 85 ? -3.986 -3.682 -5.108 1.00 97.75 85 SER A N 1
ATOM 622 C CA . SER A 1 85 ? -3.902 -2.534 -4.210 1.00 97.75 85 SER A CA 1
ATOM 623 C C . SER A 1 85 ? -2.774 -1.592 -4.607 1.00 97.75 85 SER A C 1
ATOM 625 O O . SER A 1 85 ? -1.650 -2.010 -4.896 1.00 97.75 85 SER A O 1
ATOM 627 N N . LYS A 1 86 ? -3.084 -0.297 -4.599 1.00 96.31 86 LYS A N 1
ATOM 628 C CA . LYS A 1 86 ? -2.133 0.798 -4.798 1.00 96.31 86 LYS A CA 1
ATOM 629 C C . LYS A 1 86 ? -1.984 1.484 -3.449 1.00 96.31 86 LYS A C 1
ATOM 631 O O . LYS A 1 86 ? -2.966 1.968 -2.902 1.00 96.31 86 LYS A O 1
ATOM 636 N N . ILE A 1 87 ? -0.785 1.521 -2.889 1.00 95.88 87 ILE A N 1
ATOM 637 C CA . ILE A 1 87 ? -0.506 2.169 -1.607 1.00 95.88 87 ILE A CA 1
ATOM 638 C C . ILE A 1 87 ? 0.462 3.325 -1.903 1.00 95.88 87 ILE A C 1
ATOM 640 O O . ILE A 1 87 ? 1.668 3.123 -1.905 1.00 95.88 87 ILE A O 1
ATOM 644 N N . SER A 1 88 ? -0.002 4.540 -2.208 1.00 93.19 88 SER A N 1
ATOM 645 C CA . SER A 1 88 ? -1.405 5.000 -2.155 1.00 93.19 88 SER A CA 1
ATOM 646 C C . SER A 1 88 ? -1.868 5.850 -3.346 1.00 93.19 88 SER A C 1
ATOM 648 O O . SER A 1 88 ? -2.947 6.437 -3.281 1.00 93.19 88 SER A O 1
ATOM 650 N N . GLY A 1 89 ? -1.082 5.952 -4.418 1.00 94.31 89 GLY A N 1
ATOM 651 C CA . GLY A 1 89 ? -1.410 6.747 -5.604 1.00 94.31 89 GLY A CA 1
ATOM 652 C C . GLY A 1 89 ? -2.712 6.309 -6.273 1.00 94.31 89 GLY A C 1
ATOM 653 O O . GLY A 1 89 ? -2.844 5.150 -6.657 1.00 94.31 89 GLY A O 1
ATOM 654 N N . ASP A 1 90 ? -3.670 7.235 -6.398 1.00 95.62 90 ASP A N 1
ATOM 655 C CA . ASP A 1 90 ? -5.028 7.001 -6.938 1.00 95.62 90 ASP A CA 1
ATOM 656 C C . ASP A 1 90 ? -5.760 5.779 -6.339 1.00 95.62 90 ASP A C 1
ATOM 658 O O . ASP A 1 90 ? -6.607 5.145 -6.967 1.00 95.62 90 ASP A O 1
ATOM 662 N N . ALA A 1 91 ? -5.433 5.423 -5.099 1.00 95.69 91 ALA A N 1
ATOM 663 C CA . ALA A 1 91 ? -6.069 4.310 -4.414 1.00 95.69 91 ALA A CA 1
ATOM 664 C C . ALA A 1 91 ? -7.520 4.628 -4.038 1.00 95.69 91 ALA A C 1
ATOM 666 O O . ALA A 1 91 ? -7.876 5.768 -3.718 1.00 95.69 91 ALA A O 1
ATOM 667 N N . ARG A 1 92 ? -8.365 3.600 -3.999 1.00 97.06 92 ARG A N 1
ATOM 668 C CA . ARG A 1 92 ? -9.648 3.639 -3.287 1.00 97.06 92 ARG A CA 1
ATOM 669 C C . ARG A 1 92 ? -9.507 2.928 -1.948 1.00 97.06 92 ARG A C 1
ATOM 671 O O . ARG A 1 92 ? -8.789 1.941 -1.843 1.00 97.06 92 ARG A O 1
ATOM 678 N N . TYR A 1 93 ? -10.232 3.395 -0.928 1.00 97.12 93 TYR A N 1
ATOM 679 C CA . TYR A 1 93 ? -10.172 2.800 0.414 1.00 97.12 93 TYR A CA 1
ATOM 680 C C . TYR A 1 93 ? -10.404 1.283 0.382 1.00 97.12 93 TYR A C 1
ATOM 682 O O . TYR A 1 93 ? -9.641 0.536 0.983 1.00 97.12 93 TYR A O 1
ATOM 690 N N . ALA A 1 94 ? -11.396 0.828 -0.390 1.00 97.38 94 ALA A N 1
ATOM 691 C CA . ALA A 1 94 ? -11.692 -0.593 -0.549 1.00 97.38 94 ALA A CA 1
ATOM 692 C C . ALA A 1 94 ? -10.480 -1.393 -1.065 1.00 97.38 94 ALA A C 1
ATOM 694 O O . ALA A 1 94 ? -10.157 -2.434 -0.506 1.00 97.38 94 ALA A O 1
ATOM 695 N N . GLU A 1 95 ? -9.731 -0.870 -2.038 1.00 97.94 95 GLU A N 1
ATOM 696 C CA . GLU A 1 95 ? -8.528 -1.531 -2.565 1.00 97.94 95 GLU A CA 1
ATOM 697 C C . GLU A 1 95 ? -7.436 -1.688 -1.500 1.00 97.94 95 GLU A C 1
ATOM 699 O O . GLU A 1 95 ? -6.699 -2.674 -1.506 1.00 97.94 95 GLU A O 1
ATOM 704 N N . LEU A 1 96 ? -7.333 -0.751 -0.551 1.00 98.25 96 LEU A N 1
ATOM 705 C CA . LEU A 1 96 ? -6.397 -0.864 0.573 1.00 98.25 96 LEU A CA 1
ATOM 706 C C . LEU A 1 96 ? -6.779 -2.023 1.496 1.00 98.25 96 LEU A C 1
ATOM 708 O O . LEU A 1 96 ? -5.904 -2.739 1.976 1.00 98.25 96 LEU A O 1
ATOM 712 N N . THR A 1 97 ? -8.077 -2.249 1.712 1.00 98.50 97 THR A N 1
ATOM 713 C CA . THR A 1 97 ? -8.549 -3.344 2.573 1.00 98.50 97 THR A CA 1
ATOM 714 C C . THR A 1 97 ? -8.220 -4.729 2.015 1.00 98.50 97 THR A C 1
ATOM 716 O O . THR A 1 97 ? -8.093 -5.667 2.793 1.00 98.50 97 THR A O 1
ATOM 719 N N . TRP A 1 98 ? -8.019 -4.848 0.697 1.00 98.50 98 TRP A N 1
ATOM 720 C CA . TRP A 1 98 ? -7.789 -6.113 -0.011 1.00 98.50 98 TRP 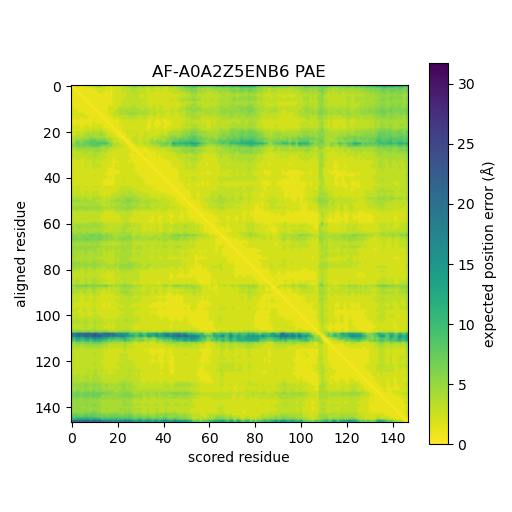A CA 1
ATOM 721 C C . TRP A 1 98 ? -6.313 -6.506 -0.143 1.00 98.50 98 TRP A C 1
ATOM 723 O O . TRP A 1 98 ? -6.014 -7.575 -0.679 1.00 98.50 98 TRP A O 1
ATOM 733 N N . ALA A 1 99 ? -5.380 -5.656 0.301 1.00 98.44 99 ALA A N 1
ATOM 734 C CA . ALA A 1 99 ? -3.947 -5.833 0.048 1.00 98.44 99 ALA A CA 1
ATOM 735 C C . ALA A 1 99 ? -3.387 -7.176 0.565 1.00 98.44 99 ALA A C 1
ATOM 737 O O . ALA A 1 99 ? -2.417 -7.695 0.013 1.00 98.44 99 ALA A O 1
ATOM 738 N N . HIS A 1 100 ? -4.016 -7.783 1.576 1.00 98.62 100 HIS A N 1
ATOM 739 C CA . HIS A 1 100 ? -3.657 -9.100 2.117 1.00 98.62 100 HIS A CA 1
ATOM 740 C C . HIS A 1 100 ? -3.920 -10.271 1.156 1.00 98.62 100 HIS A C 1
ATOM 742 O O . HIS A 1 100 ? -3.444 -11.374 1.411 1.00 98.62 100 HIS A O 1
ATOM 748 N N . ARG A 1 101 ? -4.670 -10.076 0.061 1.00 98.50 101 ARG A N 1
ATOM 749 C CA . ARG A 1 101 ? -4.979 -11.137 -0.921 1.00 98.50 101 ARG A CA 1
ATOM 750 C C . ARG A 1 101 ? -4.033 -11.206 -2.117 1.00 98.50 101 ARG A C 1
ATOM 752 O O . ARG A 1 101 ? -4.114 -12.174 -2.891 1.00 98.50 101 ARG A O 1
ATOM 759 N N . ALA A 1 102 ? -3.145 -10.226 -2.258 1.00 98.31 102 ALA A N 1
ATOM 760 C CA . ALA A 1 102 ? -2.149 -10.197 -3.321 1.00 98.31 102 ALA A CA 1
ATOM 761 C C . ALA A 1 102 ? -1.186 -11.393 -3.240 1.00 98.31 102 ALA A C 1
ATOM 763 O O . ALA A 1 102 ? -0.945 -11.960 -2.177 1.00 98.31 102 ALA A O 1
ATOM 764 N N . LYS A 1 103 ? -0.633 -11.781 -4.388 1.00 97.88 103 LYS A N 1
ATOM 765 C CA . LYS A 1 103 ? 0.360 -12.855 -4.540 1.00 97.88 103 LYS A CA 1
ATOM 766 C C . LYS A 1 103 ? 1.784 -12.353 -4.375 1.00 97.88 103 LYS A C 1
ATOM 768 O O . LYS A 1 103 ? 2.649 -13.128 -3.991 1.00 97.88 103 LYS A O 1
ATOM 773 N N . ALA A 1 104 ? 2.006 -11.067 -4.621 1.00 97.50 104 ALA A N 1
ATOM 774 C CA . ALA A 1 104 ? 3.251 -10.379 -4.327 1.00 97.50 104 ALA A CA 1
ATOM 775 C C . ALA A 1 104 ? 2.999 -8.884 -4.102 1.00 97.50 104 ALA A C 1
ATOM 777 O O . ALA A 1 104 ? 2.003 -8.325 -4.565 1.00 97.50 104 ALA A O 1
ATOM 778 N N . SER A 1 105 ? 3.919 -8.222 -3.411 1.00 97.50 105 SER A N 1
ATOM 779 C CA . SER A 1 105 ? 3.964 -6.765 -3.295 1.00 97.50 105 SER A CA 1
ATOM 780 C C . SER A 1 105 ? 5.280 -6.238 -3.849 1.00 97.50 105 SER A C 1
ATOM 782 O O . SER A 1 105 ? 6.338 -6.778 -3.550 1.00 97.50 105 SER A O 1
ATOM 784 N N . MET A 1 106 ? 5.246 -5.150 -4.607 1.00 97.00 106 MET A N 1
ATOM 785 C CA . MET A 1 106 ? 6.462 -4.441 -4.991 1.00 97.00 106 MET A CA 1
ATOM 786 C C . MET A 1 106 ? 6.531 -3.103 -4.264 1.00 97.00 106 MET A C 1
ATOM 788 O O . MET A 1 106 ? 5.586 -2.315 -4.323 1.00 97.00 106 MET A O 1
ATOM 792 N N . VAL A 1 107 ? 7.652 -2.832 -3.599 1.00 96.12 107 VAL A N 1
ATOM 793 C CA . VAL A 1 107 ? 7.936 -1.525 -2.999 1.00 96.12 107 VAL A CA 1
ATOM 794 C C . VAL A 1 107 ? 8.600 -0.638 -4.050 1.00 96.12 107 VAL A C 1
ATOM 796 O O . VAL A 1 107 ? 9.733 -0.886 -4.462 1.00 96.12 107 VAL A O 1
ATOM 799 N N . VAL A 1 108 ? 7.880 0.389 -4.495 1.00 93.81 108 VAL A N 1
ATOM 800 C CA . VAL A 1 108 ? 8.299 1.339 -5.526 1.00 93.81 108 VAL A CA 1
ATOM 801 C C . VAL A 1 108 ? 9.039 2.499 -4.883 1.00 93.81 108 VAL A C 1
ATOM 803 O O . VAL A 1 108 ? 8.473 3.237 -4.080 1.00 93.81 108 VAL A O 1
ATOM 806 N N . CYS A 1 109 ? 10.312 2.662 -5.251 1.00 70.19 109 CYS A N 1
ATOM 807 C CA . CYS A 1 109 ? 11.115 3.886 -5.089 1.00 70.19 109 CYS A CA 1
ATOM 808 C C . CYS A 1 109 ? 11.193 4.524 -3.681 1.00 70.19 109 CYS A C 1
ATOM 810 O O . CYS A 1 109 ? 11.770 5.602 -3.531 1.00 70.19 109 CYS A O 1
ATOM 812 N N . SER A 1 110 ? 10.672 3.882 -2.632 1.00 66.75 110 SER A N 1
ATOM 813 C CA . SER A 1 110 ? 10.559 4.456 -1.294 1.00 66.75 110 SER A CA 1
ATOM 814 C C . SER A 1 110 ? 10.946 3.449 -0.219 1.00 66.75 110 SER A C 1
ATOM 816 O O . SER A 1 110 ? 10.179 2.562 0.150 1.00 66.75 110 SER A O 1
ATOM 818 N N . ARG A 1 111 ? 12.110 3.677 0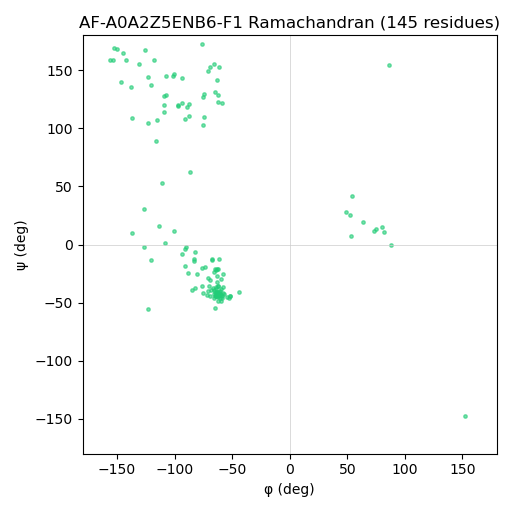.405 1.00 73.25 111 ARG A N 1
ATOM 819 C CA . ARG A 1 111 ? 12.529 2.942 1.614 1.00 73.25 111 ARG A CA 1
ATOM 820 C C . ARG A 1 111 ? 11.576 3.137 2.798 1.00 73.25 111 ARG A C 1
ATOM 822 O O . ARG A 1 111 ? 11.692 2.453 3.810 1.00 73.25 111 ARG A O 1
ATOM 829 N N . ALA A 1 112 ? 10.664 4.104 2.715 1.00 77.25 112 ALA A N 1
ATOM 830 C CA . ALA A 1 112 ? 9.861 4.521 3.849 1.00 77.25 112 ALA A CA 1
ATOM 831 C C . ALA A 1 112 ? 8.721 3.553 4.202 1.00 77.25 112 ALA A C 1
ATOM 833 O O . ALA A 1 112 ? 8.248 3.591 5.334 1.00 77.25 112 ALA A O 1
ATOM 834 N N . LEU A 1 113 ? 8.308 2.695 3.263 1.00 90.62 113 LEU A N 1
ATOM 835 C CA . LEU A 1 113 ? 7.262 1.686 3.466 1.00 90.62 113 LEU A CA 1
ATOM 836 C C . LEU A 1 113 ? 7.792 0.244 3.400 1.00 90.62 113 LEU A C 1
ATOM 838 O O . LEU A 1 113 ? 7.003 -0.693 3.330 1.00 90.62 113 LEU A O 1
ATOM 842 N N . LEU A 1 114 ? 9.112 0.047 3.498 1.00 93.50 114 LEU A N 1
ATOM 843 C CA . LEU A 1 114 ? 9.700 -1.295 3.608 1.00 93.50 114 LEU A CA 1
ATOM 844 C C . LEU A 1 114 ? 9.163 -2.054 4.826 1.00 93.50 114 LEU A C 1
ATOM 846 O O . LEU A 1 114 ? 8.913 -3.250 4.737 1.00 93.50 114 LEU A O 1
ATOM 850 N N . SER A 1 115 ? 8.930 -1.354 5.944 1.00 93.81 115 SER A N 1
ATOM 851 C CA . SER A 1 115 ? 8.333 -1.975 7.131 1.00 93.81 115 SER A CA 1
ATOM 852 C C . SER A 1 115 ? 6.927 -2.493 6.848 1.00 93.81 115 SER A C 1
ATOM 854 O O . SER A 1 115 ? 6.624 -3.611 7.221 1.00 93.81 115 SER A O 1
ATOM 856 N N . LEU A 1 116 ? 6.099 -1.741 6.109 1.00 96.44 116 LEU A N 1
ATOM 857 C CA . LEU A 1 116 ? 4.759 -2.201 5.740 1.00 96.44 116 LEU A CA 1
ATOM 858 C C . LEU A 1 116 ? 4.819 -3.483 4.902 1.00 96.44 116 LEU A C 1
ATOM 860 O O . LEU A 1 116 ? 4.040 -4.395 5.144 1.00 96.44 116 LEU A O 1
ATOM 864 N N . ALA A 1 117 ? 5.736 -3.567 3.936 1.00 96.94 117 ALA A N 1
ATOM 865 C CA . ALA A 1 117 ? 5.890 -4.768 3.117 1.00 96.94 117 ALA A CA 1
ATOM 866 C C . ALA A 1 117 ? 6.363 -5.977 3.946 1.00 96.94 117 ALA A C 1
ATOM 868 O O . ALA A 1 117 ? 5.793 -7.061 3.831 1.00 96.94 117 ALA A O 1
ATOM 869 N N . ALA A 1 118 ? 7.347 -5.775 4.829 1.00 96.88 118 ALA A N 1
ATOM 870 C CA . ALA A 1 118 ? 7.830 -6.809 5.741 1.00 96.88 118 ALA A CA 1
ATOM 871 C C . ALA A 1 118 ? 6.741 -7.278 6.721 1.00 96.88 118 ALA A C 1
ATOM 873 O O . ALA A 1 118 ? 6.558 -8.478 6.918 1.00 96.88 118 ALA A O 1
ATOM 874 N N . ASP A 1 119 ? 5.976 -6.348 7.287 1.00 97.44 119 ASP A N 1
ATOM 875 C CA . ASP A 1 119 ? 4.902 -6.657 8.226 1.00 97.44 119 ASP A CA 1
ATOM 876 C C . ASP A 1 119 ? 3.714 -7.334 7.514 1.00 97.44 119 ASP A C 1
ATOM 878 O O . ASP A 1 119 ? 3.109 -8.257 8.059 1.00 97.44 119 ASP A O 1
ATOM 882 N N . LEU A 1 120 ? 3.410 -6.949 6.267 1.00 98.00 120 LEU A N 1
ATOM 883 C CA . LEU A 1 120 ? 2.406 -7.617 5.431 1.00 98.00 120 LEU A CA 1
ATOM 884 C C . LEU A 1 120 ? 2.811 -9.067 5.125 1.00 98.00 120 LEU A C 1
ATOM 886 O O . LEU A 1 120 ? 1.972 -9.967 5.181 1.00 98.00 120 LEU A O 1
ATOM 890 N N . GLN A 1 121 ? 4.095 -9.309 4.848 1.00 98.44 121 GLN A N 1
ATOM 891 C CA . GLN A 1 121 ? 4.631 -10.658 4.684 1.00 98.44 121 GLN A CA 1
ATOM 892 C C . GLN A 1 121 ? 4.524 -11.466 5.979 1.00 98.44 121 GLN A C 1
ATOM 894 O O . GLN A 1 121 ? 4.102 -12.618 5.941 1.00 98.44 121 GLN A O 1
ATOM 899 N N . ALA A 1 122 ? 4.867 -10.875 7.124 1.00 98.25 122 ALA A N 1
ATOM 900 C CA . ALA A 1 122 ? 4.790 -11.552 8.415 1.00 98.25 122 ALA A CA 1
ATOM 901 C C . ALA A 1 122 ? 3.344 -11.898 8.815 1.00 98.25 122 ALA A C 1
ATOM 903 O O . ALA A 1 122 ? 3.095 -12.987 9.326 1.00 98.25 122 ALA A O 1
ATOM 904 N N . ALA A 1 123 ? 2.393 -10.992 8.569 1.00 98.19 123 ALA A N 1
ATOM 905 C CA . ALA A 1 123 ? 0.996 -11.160 8.967 1.00 98.19 123 ALA A CA 1
ATOM 906 C C . ALA A 1 123 ? 0.178 -12.025 7.993 1.00 98.19 123 ALA A C 1
ATOM 908 O O . ALA A 1 123 ? -0.677 -12.794 8.428 1.00 98.19 123 ALA A O 1
ATOM 909 N N . TYR A 1 124 ? 0.427 -11.904 6.684 1.00 98.19 124 TYR A N 1
ATOM 910 C CA . TYR A 1 124 ? -0.418 -12.501 5.641 1.00 98.19 124 TYR A CA 1
ATOM 911 C C . TYR A 1 124 ? 0.340 -13.378 4.638 1.00 98.19 124 TYR A C 1
ATOM 913 O O . TYR A 1 124 ? -0.275 -13.953 3.743 1.00 98.19 124 TYR A O 1
ATOM 921 N N . GLY A 1 125 ? 1.663 -13.496 4.758 1.00 98.19 125 GLY A N 1
ATOM 922 C CA . GLY A 1 125 ? 2.477 -14.324 3.867 1.00 98.19 125 GLY A CA 1
ATOM 923 C C . GLY A 1 125 ? 2.669 -13.750 2.462 1.00 98.19 125 GLY A C 1
ATOM 924 O O . GLY A 1 125 ? 3.145 -14.472 1.592 1.00 98.19 125 GLY A O 1
ATOM 925 N N . VAL A 1 126 ? 2.316 -12.482 2.218 1.00 98.31 126 VAL A N 1
ATOM 926 C CA . VAL A 1 126 ? 2.480 -11.841 0.903 1.00 98.31 126 VAL A CA 1
ATOM 927 C C . VAL A 1 126 ? 3.967 -11.530 0.678 1.00 98.31 126 VAL A C 1
ATOM 929 O O . VAL A 1 126 ? 4.495 -10.641 1.350 1.00 98.31 126 VAL A O 1
ATOM 932 N N . PRO A 1 127 ? 4.673 -12.227 -0.234 1.00 97.50 127 PRO A N 1
ATOM 933 C CA . PRO A 1 127 ? 6.079 -11.948 -0.502 1.00 97.50 127 PRO A CA 1
ATOM 934 C C . PRO A 1 127 ? 6.239 -10.562 -1.127 1.00 97.50 127 PRO A C 1
ATOM 936 O O . PRO A 1 127 ? 5.317 -10.040 -1.762 1.00 97.50 127 PRO A O 1
ATOM 939 N N . TRP A 1 128 ? 7.419 -9.965 -0.976 1.00 96.94 128 TRP A N 1
ATOM 940 C CA . TRP A 1 128 ? 7.691 -8.657 -1.552 1.00 96.94 128 TRP A CA 1
ATOM 941 C C . TRP A 1 128 ? 9.108 -8.515 -2.092 1.00 96.94 128 TRP A C 1
ATOM 943 O O . TRP A 1 128 ? 10.018 -9.246 -1.705 1.00 96.94 128 TRP A O 1
ATOM 953 N N . PHE A 1 129 ? 9.272 -7.552 -2.993 1.00 95.75 129 PHE A N 1
ATOM 954 C CA . PHE A 1 129 ? 10.555 -7.152 -3.558 1.00 95.75 129 PHE A CA 1
ATOM 955 C C . PHE A 1 129 ? 10.589 -5.637 -3.805 1.00 95.75 129 PHE A C 1
ATOM 957 O O . PHE A 1 129 ? 9.555 -4.964 -3.783 1.00 95.75 129 PHE A O 1
ATOM 964 N N . GLU A 1 130 ? 11.779 -5.081 -4.019 1.00 95.25 130 GLU A N 1
ATOM 965 C CA . GLU A 1 130 ? 11.957 -3.670 -4.384 1.00 95.25 130 GLU A CA 1
ATOM 966 C C . GLU A 1 130 ? 12.017 -3.510 -5.906 1.00 95.25 130 GLU A C 1
ATOM 968 O O . GLU A 1 130 ? 12.616 -4.328 -6.602 1.00 95.25 130 GLU A O 1
ATOM 973 N N . GLY A 1 131 ? 11.443 -2.425 -6.426 1.00 94.50 131 GLY A N 1
ATOM 974 C CA . GLY A 1 131 ? 11.482 -2.119 -7.853 1.00 94.50 131 GLY A CA 1
ATOM 975 C C . GLY A 1 131 ? 11.379 -0.627 -8.154 1.00 94.50 131 GLY A C 1
ATOM 976 O O . GLY A 1 131 ? 11.115 0.205 -7.283 1.00 94.50 131 GLY A O 1
ATOM 977 N N . SER A 1 132 ? 11.627 -0.279 -9.415 1.00 93.75 132 SER A N 1
ATOM 978 C CA . SER A 1 132 ? 11.563 1.096 -9.910 1.00 93.75 132 SER A CA 1
ATOM 979 C C . SER A 1 132 ? 11.074 1.123 -11.353 1.00 93.75 132 SER A C 1
ATOM 981 O O . SER A 1 132 ? 11.498 0.310 -12.171 1.00 93.75 132 SER A O 1
ATOM 983 N N . PHE A 1 133 ? 10.229 2.103 -11.668 1.00 93.62 133 PHE A N 1
ATOM 984 C CA . PHE A 1 133 ? 9.747 2.374 -13.025 1.00 93.62 133 PHE A CA 1
ATOM 985 C C . PHE A 1 133 ? 10.493 3.537 -13.700 1.00 93.62 133 PHE A C 1
ATOM 987 O O . PHE A 1 133 ? 10.098 4.022 -14.759 1.00 93.62 133 PHE A O 1
ATOM 994 N N . TYR A 1 134 ? 11.600 3.993 -13.105 1.00 91.88 134 TYR A N 1
ATOM 995 C CA . TYR A 1 134 ? 12.378 5.102 -13.646 1.00 91.88 134 TYR A CA 1
ATOM 996 C C . TYR A 1 134 ? 13.471 4.623 -14.596 1.00 91.88 134 TYR A C 1
ATOM 998 O O . TYR A 1 134 ? 14.506 4.087 -14.195 1.00 91.88 134 TYR A O 1
ATOM 1006 N N . GLY A 1 135 ? 13.239 4.878 -15.882 1.00 93.19 135 GLY A N 1
ATOM 1007 C CA . GLY A 1 135 ? 14.138 4.508 -16.966 1.00 93.19 135 GLY A CA 1
ATOM 1008 C C . GLY A 1 135 ? 13.895 3.087 -17.471 1.00 93.19 135 GLY A C 1
ATOM 1009 O O . GLY A 1 135 ? 13.412 2.206 -16.759 1.00 93.19 135 GLY A O 1
ATOM 1010 N N . VAL A 1 136 ? 14.256 2.860 -18.735 1.00 94.75 136 VAL A N 1
ATOM 1011 C CA . VAL A 1 136 ? 13.965 1.608 -19.455 1.00 94.75 136 VAL A CA 1
ATOM 1012 C C . VAL A 1 136 ? 14.558 0.392 -18.747 1.00 94.75 136 VAL A C 1
ATOM 1014 O O . VAL A 1 136 ? 13.894 -0.635 -18.627 1.00 94.75 136 VAL A O 1
ATOM 1017 N N . ARG A 1 137 ? 15.795 0.505 -18.248 1.00 95.81 137 ARG A N 1
ATOM 1018 C CA . ARG A 1 137 ? 16.48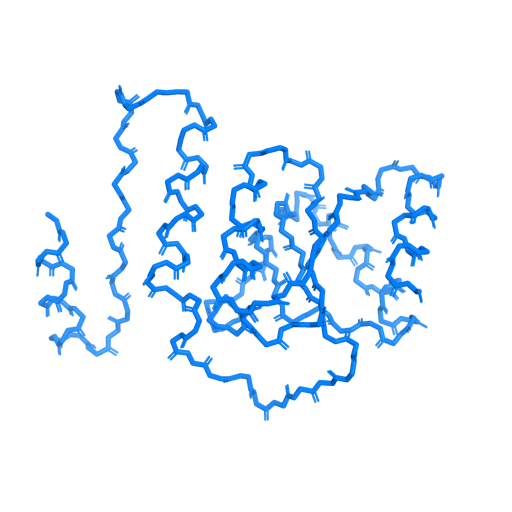7 -0.602 -17.582 1.00 95.81 137 ARG A CA 1
ATOM 1019 C C . ARG A 1 137 ? 15.796 -1.010 -16.281 1.00 95.81 137 ARG A C 1
ATOM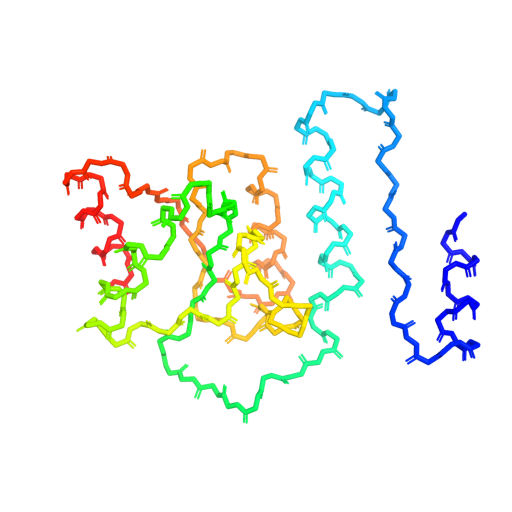 1021 O O . ARG A 1 137 ? 15.435 -2.175 -16.157 1.00 95.81 137 ARG A O 1
ATOM 1028 N N . ALA A 1 138 ? 15.580 -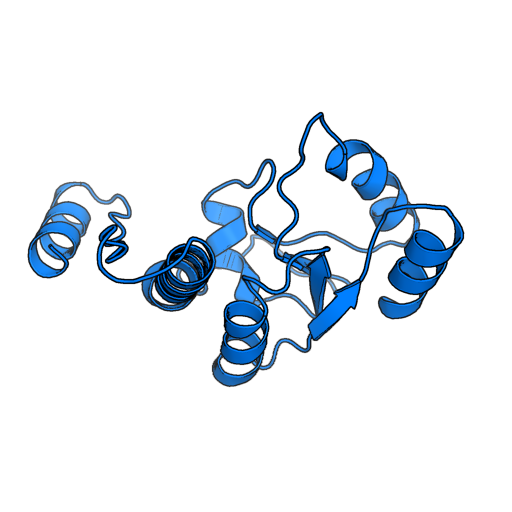0.069 -15.362 1.00 94.69 138 ALA A N 1
ATOM 1029 C CA . ALA A 1 138 ? 14.956 -0.365 -14.072 1.00 94.69 138 ALA A CA 1
ATOM 1030 C C . ALA A 1 138 ? 13.521 -0.875 -14.255 1.00 94.69 138 ALA A C 1
ATOM 1032 O O . ALA A 1 138 ? 13.149 -1.877 -13.659 1.00 94.69 138 ALA A O 1
ATOM 1033 N N . THR A 1 139 ? 12.768 -0.267 -15.179 1.00 94.75 139 THR A N 1
ATOM 1034 C CA . THR A 1 139 ? 11.426 -0.740 -15.546 1.00 94.75 139 THR A CA 1
ATOM 1035 C C . THR A 1 139 ? 11.470 -2.179 -16.053 1.00 94.75 139 THR A C 1
ATOM 1037 O O . THR A 1 139 ? 10.691 -3.014 -15.614 1.00 94.75 139 THR A O 1
ATOM 1040 N N . SER A 1 140 ? 12.411 -2.505 -16.944 1.00 94.44 140 SER A N 1
ATOM 1041 C CA . SER A 1 140 ? 12.557 -3.868 -17.469 1.00 94.44 140 SER A CA 1
ATOM 1042 C C . SER A 1 140 ? 12.935 -4.876 -16.380 1.00 94.44 140 SER A C 1
ATOM 1044 O O . SER A 1 140 ? 12.472 -6.011 -16.414 1.00 94.44 140 SER A O 1
ATOM 1046 N N . GLU A 1 141 ? 13.790 -4.489 -15.430 1.00 94.81 141 GLU A N 1
ATOM 1047 C CA . GLU A 1 141 ? 14.150 -5.311 -14.268 1.00 94.81 141 GLU A CA 1
ATOM 1048 C C . GLU A 1 141 ? 12.934 -5.529 -13.352 1.00 94.81 141 GLU A C 1
ATOM 1050 O O . GLU A 1 141 ? 12.642 -6.669 -13.003 1.00 94.81 141 GLU A O 1
ATOM 1055 N N . ALA A 1 142 ? 12.169 -4.475 -13.049 1.00 94.38 142 ALA A N 1
ATOM 1056 C CA . ALA A 1 142 ? 10.962 -4.551 -12.227 1.00 94.38 142 ALA A CA 1
ATOM 1057 C C . ALA A 1 142 ? 9.880 -5.442 -12.857 1.00 94.38 142 ALA A C 1
ATOM 1059 O O . ALA A 1 142 ? 9.318 -6.296 -12.179 1.00 94.38 142 ALA A O 1
ATOM 1060 N N . LEU A 1 143 ? 9.629 -5.300 -14.164 1.00 93.31 143 LEU A N 1
ATOM 1061 C CA . LEU A 1 143 ? 8.658 -6.135 -14.879 1.00 93.31 143 LEU A CA 1
ATOM 1062 C C . LEU A 1 143 ? 9.068 -7.614 -14.898 1.00 93.31 143 LEU A C 1
ATOM 1064 O O . LEU A 1 143 ? 8.206 -8.477 -14.778 1.00 93.31 143 LEU A O 1
ATOM 1068 N N . ARG A 1 144 ? 10.369 -7.918 -15.004 1.00 92.50 144 ARG A N 1
ATOM 1069 C CA . ARG A 1 144 ? 10.867 -9.298 -14.872 1.00 92.50 144 ARG A CA 1
ATOM 1070 C C . ARG A 1 144 ? 10.785 -9.821 -13.443 1.00 92.50 144 ARG A C 1
ATOM 1072 O O . ARG A 1 144 ? 10.632 -11.016 -13.280 1.00 92.50 144 ARG A O 1
ATOM 1079 N N . GLY A 1 145 ? 10.877 -8.959 -12.432 1.00 87.88 145 GLY A N 1
ATOM 1080 C CA . GLY A 1 145 ? 10.728 -9.356 -11.029 1.00 87.88 145 GLY A CA 1
ATOM 1081 C C . GLY A 1 145 ? 9.326 -9.860 -10.671 1.00 87.88 145 GLY A C 1
ATOM 1082 O O . GLY A 1 145 ? 9.177 -10.580 -9.689 1.00 87.88 145 GLY A O 1
ATOM 1083 N N . PHE A 1 146 ? 8.310 -9.508 -11.465 1.00 85.38 146 PHE A N 1
ATOM 1084 C CA . PHE A 1 146 ? 6.959 -10.060 -11.334 1.00 85.38 146 PHE A CA 1
ATOM 1085 C C . PHE A 1 146 ? 6.758 -11.414 -12.038 1.00 85.38 146 PHE A C 1
ATOM 1087 O O . PHE A 1 146 ? 5.732 -12.049 -11.794 1.00 85.38 146 PHE A O 1
ATOM 1094 N N . ALA A 1 147 ? 7.677 -11.820 -12.924 1.00 68.94 147 ALA A N 1
ATOM 1095 C CA . ALA A 1 147 ? 7.610 -13.056 -13.709 1.00 68.94 147 ALA A CA 1
ATOM 1096 C C . ALA A 1 147 ? 8.381 -14.196 -13.029 1.00 68.94 147 ALA A C 1
ATOM 1098 O O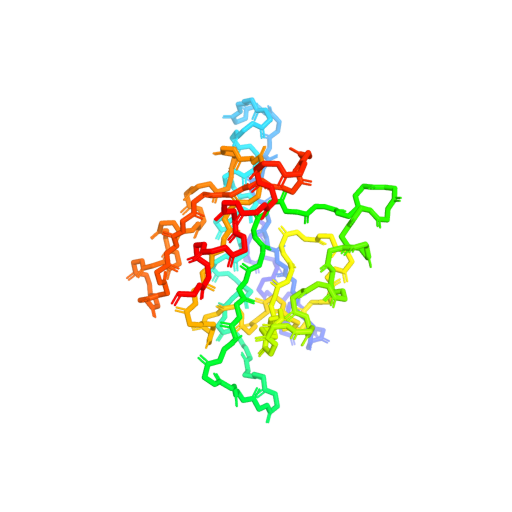 . ALA A 1 147 ? 7.902 -15.347 -13.127 1.00 68.94 147 ALA A O 1
#

Sequence (147 aa):
VEAVCRQATAELGLPVVPVLAAGFVGTKNAGNRLGGSALLTHVIGTAEPPYTTAYDVNLIGEYNIAGELWQVLPLLDRLGIRVLSKISGDARYAELTWAHRAKASMVVCSRALLSLAADLQAAYGVPWFEGSFYGVRATSEALRGFA

Secondary structure (DSSP, 8-state):
-HHHHHHHHHHHSS--------GGG-SHHHHHHHHHHHHHHHTTTSS--S---TTEEEEEEE--GGGHHHHHHHHHHHTT-EEEEEEETT--HHHHHTGGG-SEEEEES-GGGHHHHHHHHHHH---EEEE--SSHHHHHHHHHHT-